Protein AF-A0A933LVI6-F1 (afdb_monomer_lite)

Sequence (49 aa):
MEVPVLATAGHIPGFDPEKDLGLPGEYPFTRGPYPTMYRGRLWTMRQFA

pLDDT: mean 94.16, std 3.91, range [76.56, 97.62]

Radius of gyration: 15.92 Å; chains: 1; bounding box: 31×26×47 Å

Structure (mmCIF, N/CA/C/O backbone):
data_AF-A0A933LVI6-F1
#
_entry.id   AF-A0A933LVI6-F1
#
loop_
_atom_site.group_PDB
_atom_site.id
_atom_site.type_symbol
_atom_site.label_atom_id
_atom_si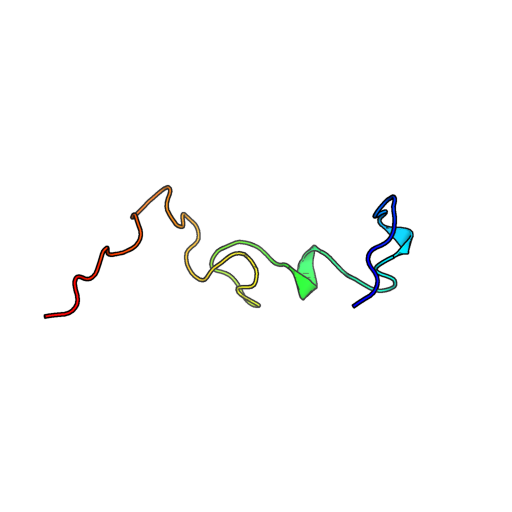te.label_alt_id
_atom_site.label_comp_id
_atom_site.label_asym_id
_atom_site.label_entity_id
_atom_site.label_seq_id
_atom_site.pdbx_PDB_ins_code
_atom_site.Cartn_x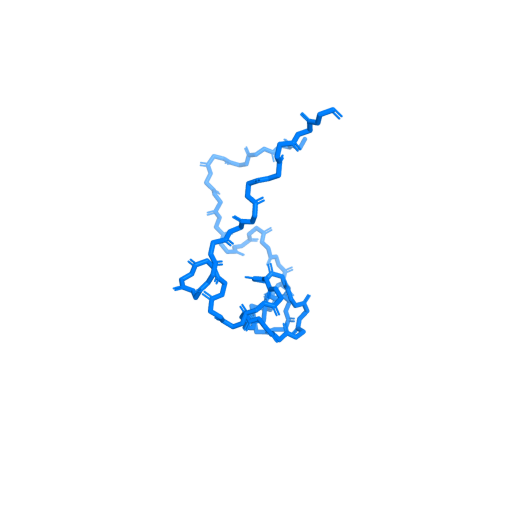
_atom_site.Cartn_y
_atom_site.Cartn_z
_atom_site.occupancy
_atom_site.B_iso_or_equiv
_atom_site.auth_seq_id
_atom_site.auth_comp_id
_atom_site.auth_asym_id
_atom_site.auth_atom_id
_atom_site.pdbx_PDB_model_num
ATOM 1 N N . MET A 1 1 ? 20.869 8.514 -7.098 1.00 76.56 1 MET A N 1
ATOM 2 C CA . MET A 1 1 ? 19.966 7.942 -8.115 1.00 76.56 1 MET A CA 1
ATOM 3 C C . MET A 1 1 ? 19.678 9.054 -9.094 1.00 76.56 1 MET A C 1
ATOM 5 O O . MET A 1 1 ? 19.205 10.094 -8.655 1.00 76.56 1 MET A O 1
ATOM 9 N N . GLU A 1 2 ? 20.058 8.893 -10.356 1.00 86.00 2 GLU A N 1
ATOM 10 C CA . GLU A 1 2 ? 19.687 9.868 -11.383 1.00 86.00 2 GLU A CA 1
ATOM 11 C C . GLU A 1 2 ? 18.202 9.713 -11.712 1.00 86.00 2 GLU A C 1
ATOM 13 O O . GLU A 1 2 ? 17.694 8.593 -11.779 1.00 86.00 2 GLU A O 1
ATOM 18 N N . VAL A 1 3 ? 17.501 10.837 -11.861 1.00 89.69 3 VAL A N 1
ATOM 19 C CA . VAL A 1 3 ? 16.062 10.869 -12.141 1.00 89.69 3 VAL A CA 1
ATOM 20 C C . VAL A 1 3 ? 15.871 11.407 -13.557 1.00 89.69 3 VAL A C 1
ATOM 22 O O . VAL A 1 3 ? 16.325 12.520 -13.836 1.00 89.69 3 VAL A O 1
ATOM 25 N N . PRO A 1 4 ? 15.226 10.652 -14.463 1.00 90.88 4 PRO A N 1
ATOM 26 C CA . PRO A 1 4 ? 14.979 11.125 -15.815 1.00 90.88 4 PRO A CA 1
ATOM 27 C C . PRO A 1 4 ? 13.968 12.275 -15.803 1.00 90.88 4 PRO A C 1
ATOM 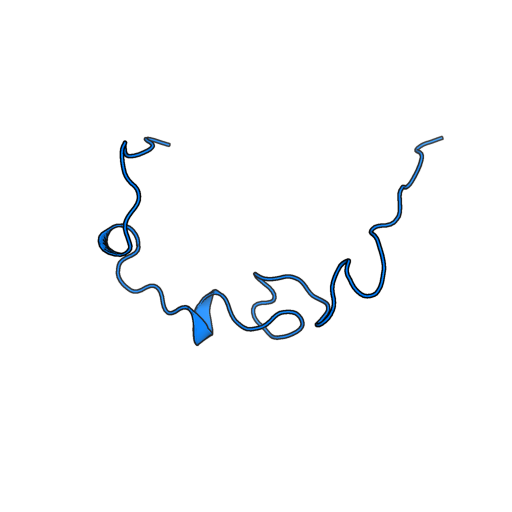29 O O . PRO A 1 4 ? 13.059 12.318 -14.976 1.00 90.88 4 PRO A O 1
ATOM 32 N N . VAL A 1 5 ? 14.083 13.181 -16.776 1.00 94.50 5 VAL A N 1
ATOM 33 C CA . VAL A 1 5 ? 13.138 14.299 -16.962 1.00 94.50 5 VAL A CA 1
ATOM 34 C C . VAL A 1 5 ? 11.717 13.797 -17.266 1.00 94.50 5 VAL A C 1
ATOM 36 O O . VAL A 1 5 ? 10.738 14.450 -16.915 1.00 94.50 5 VAL A O 1
ATOM 39 N N . LEU A 1 6 ? 11.595 12.619 -17.886 1.00 93.94 6 LEU A N 1
ATOM 40 C CA . LEU A 1 6 ? 10.327 11.960 -18.185 1.00 93.94 6 LEU A CA 1
ATOM 41 C C . LEU A 1 6 ? 10.450 10.454 -17.917 1.00 93.94 6 LEU A C 1
ATOM 43 O O . LEU A 1 6 ? 11.182 9.756 -18.618 1.00 93.94 6 LEU A O 1
ATOM 47 N N . ALA A 1 7 ? 9.701 9.944 -16.939 1.00 93.00 7 ALA A N 1
ATOM 48 C CA . ALA A 1 7 ? 9.594 8.511 -16.686 1.00 93.00 7 ALA A CA 1
ATOM 49 C C . ALA A 1 7 ? 8.499 7.892 -17.569 1.00 93.00 7 ALA A C 1
ATOM 51 O O . ALA A 1 7 ? 7.337 8.293 -17.529 1.00 93.00 7 ALA A O 1
ATOM 52 N N . THR A 1 8 ? 8.880 6.898 -18.366 1.00 92.00 8 THR A N 1
ATOM 53 C CA . THR A 1 8 ? 7.986 6.143 -19.261 1.00 92.00 8 THR A CA 1
ATOM 54 C C . THR A 1 8 ? 8.087 4.649 -18.976 1.00 92.00 8 THR A C 1
ATOM 56 O O . THR A 1 8 ? 9.048 4.202 -18.352 1.00 92.00 8 THR A O 1
ATOM 59 N N . ALA A 1 9 ? 7.146 3.854 -19.494 1.00 89.69 9 ALA A N 1
ATOM 60 C CA . ALA A 1 9 ? 7.168 2.396 -19.345 1.00 89.69 9 ALA A CA 1
ATOM 61 C C . ALA A 1 9 ? 8.465 1.739 -19.868 1.00 89.69 9 ALA A C 1
ATOM 63 O O . ALA A 1 9 ? 8.882 0.712 -19.348 1.00 89.69 9 ALA A O 1
ATOM 64 N N . GLY A 1 10 ? 9.159 2.350 -20.837 1.00 91.19 10 GLY A N 1
ATOM 65 C CA . GLY A 1 10 ? 10.443 1.841 -21.340 1.00 91.19 10 GLY A CA 1
ATOM 66 C C . GLY A 1 10 ? 11.586 1.862 -20.315 1.00 91.19 10 GLY A C 1
ATOM 67 O O . GLY A 1 10 ? 12.597 1.199 -20.523 1.00 91.19 10 GLY A O 1
ATOM 68 N N . HIS A 1 11 ? 11.432 2.587 -19.203 1.00 92.69 11 HIS A N 1
ATOM 69 C CA . HIS A 1 11 ? 12.437 2.663 -18.139 1.00 92.69 11 HIS A CA 1
ATOM 70 C C . HIS A 1 11 ? 12.381 1.483 -17.153 1.00 92.69 11 HIS A C 1
ATOM 72 O O . HIS A 1 11 ? 13.273 1.348 -16.321 1.00 92.69 11 HIS A O 1
ATOM 78 N N . ILE A 1 12 ? 11.357 0.629 -17.243 1.00 92.00 12 ILE A N 1
ATOM 79 C CA . ILE A 1 12 ? 11.169 -0.569 -16.408 1.00 92.00 12 ILE A CA 1
ATOM 80 C C . ILE A 1 12 ? 11.070 -1.819 -17.301 1.00 92.00 12 ILE A C 1
ATOM 82 O O . ILE A 1 12 ? 10.004 -2.427 -17.414 1.00 92.00 12 ILE A O 1
ATOM 86 N N . PRO A 1 13 ? 12.164 -2.202 -17.990 1.00 92.12 13 PRO A N 1
ATOM 87 C CA . PRO A 1 13 ? 12.156 -3.370 -18.860 1.00 92.12 13 PRO A CA 1
ATOM 88 C C . PRO A 1 13 ? 11.950 -4.655 -18.048 1.00 92.12 13 PRO A 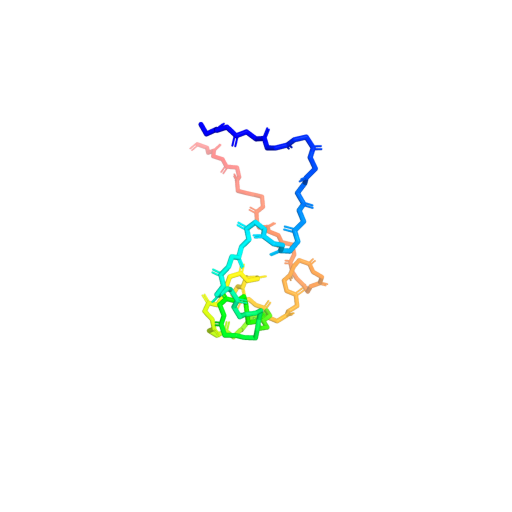C 1
ATOM 90 O O . PRO A 1 13 ? 12.605 -4.869 -17.031 1.00 92.12 13 PRO A O 1
ATOM 93 N N . GLY A 1 14 ? 11.049 -5.521 -18.518 1.00 92.19 14 GLY A N 1
ATOM 94 C CA . GLY A 1 14 ? 10.768 -6.814 -17.885 1.00 92.19 14 GLY A CA 1
ATOM 95 C C . GLY A 1 14 ? 9.900 -6.750 -16.626 1.00 92.19 14 GLY A C 1
ATOM 96 O O . GLY A 1 14 ? 9.720 -7.780 -15.987 1.00 92.19 14 GLY A O 1
ATOM 97 N N . PHE A 1 15 ? 9.362 -5.577 -16.280 1.00 94.06 15 PHE A N 1
ATOM 98 C CA . PHE A 1 15 ? 8.399 -5.433 -15.192 1.00 94.06 15 PHE A CA 1
ATOM 99 C C . PHE A 1 15 ? 7.023 -5.956 -15.612 1.00 94.06 15 PHE A C 1
ATOM 101 O O . PHE A 1 15 ? 6.455 -5.486 -16.602 1.00 94.06 15 PHE A O 1
ATOM 108 N N . ASP A 1 16 ? 6.483 -6.892 -14.836 1.00 94.00 16 ASP A N 1
ATOM 109 C CA . ASP A 1 16 ? 5.136 -7.429 -15.005 1.00 94.00 16 ASP A CA 1
ATOM 110 C C . ASP A 1 16 ? 4.219 -6.873 -13.899 1.00 94.00 16 ASP A C 1
ATOM 112 O O . ASP A 1 16 ? 4.330 -7.279 -12.738 1.00 94.00 16 ASP A O 1
ATOM 116 N N . PRO A 1 17 ? 3.287 -5.950 -14.214 1.00 92.19 17 PRO A N 1
ATOM 117 C CA . PRO A 1 17 ? 2.406 -5.353 -13.215 1.00 92.19 17 PRO A CA 1
ATOM 118 C C . PRO A 1 17 ? 1.520 -6.355 -12.468 1.00 92.19 17 PRO A C 1
ATOM 120 O O . PRO A 1 17 ? 1.117 -6.077 -11.338 1.00 92.19 17 PRO A O 1
ATOM 123 N N . GLU A 1 18 ? 1.172 -7.491 -13.067 1.00 92.62 18 GLU A N 1
ATOM 124 C CA . GLU A 1 18 ? 0.309 -8.472 -12.405 1.00 92.62 18 GLU A CA 1
ATOM 125 C C . GLU A 1 18 ? 1.098 -9.285 -11.381 1.00 92.62 18 GLU A C 1
ATOM 127 O O . GLU A 1 18 ? 0.624 -9.509 -10.269 1.00 92.62 18 GLU A O 1
ATOM 132 N N . LYS A 1 19 ? 2.337 -9.649 -11.716 1.00 93.81 19 LYS A N 1
ATOM 133 C CA . LYS A 1 19 ? 3.201 -10.467 -10.862 1.00 93.81 19 LYS A CA 1
ATOM 134 C C . LYS A 1 19 ? 3.989 -9.658 -9.831 1.00 93.81 19 LYS A C 1
ATOM 136 O O . LYS A 1 19 ? 4.068 -10.053 -8.670 1.00 93.81 19 LYS A O 1
ATOM 141 N N . ASP A 1 20 ? 4.596 -8.552 -10.249 1.00 94.75 20 ASP A N 1
ATOM 142 C CA . ASP A 1 20 ? 5.561 -7.805 -9.434 1.00 94.75 20 ASP A CA 1
ATOM 143 C C . ASP A 1 20 ? 4.870 -6.756 -8.548 1.00 94.75 20 ASP A C 1
ATOM 145 O O . ASP A 1 20 ? 5.330 -6.438 -7.445 1.00 94.75 20 ASP A O 1
ATOM 149 N N . LEU A 1 21 ? 3.737 -6.218 -9.014 1.00 95.06 21 LEU A N 1
ATOM 150 C CA . LEU A 1 21 ? 2.955 -5.230 -8.271 1.00 95.06 21 LEU A CA 1
ATOM 151 C C . LEU A 1 21 ? 1.734 -5.852 -7.578 1.00 95.06 21 LEU A C 1
ATOM 153 O O . LEU A 1 21 ? 1.454 -5.471 -6.439 1.00 95.06 21 LEU A O 1
ATOM 157 N N . GLY A 1 22 ? 1.053 -6.807 -8.227 1.00 95.19 22 GLY A N 1
ATOM 158 C CA . GLY A 1 22 ? -0.054 -7.590 -7.655 1.00 95.19 22 GLY A CA 1
ATOM 159 C C . GLY A 1 22 ? -1.268 -6.762 -7.226 1.00 95.19 22 GLY A C 1
ATOM 160 O O . GLY A 1 22 ? -1.288 -5.537 -7.357 1.00 95.19 22 GLY A O 1
ATOM 161 N N . LEU A 1 23 ? -2.318 -7.400 -6.707 1.00 96.94 23 LEU A N 1
ATOM 162 C CA . LEU A 1 23 ? -3.462 -6.690 -6.122 1.00 96.94 23 LEU A CA 1
ATOM 163 C C . LEU A 1 23 ? -3.210 -6.340 -4.640 1.00 96.94 23 LEU A C 1
ATOM 165 O O . LEU A 1 23 ? -2.413 -6.996 -3.968 1.00 96.94 23 LEU A O 1
ATOM 169 N N . PRO A 1 24 ? -3.860 -5.293 -4.089 1.00 97.25 24 PRO A N 1
ATOM 170 C CA . PRO A 1 24 ? -3.793 -5.018 -2.655 1.00 97.25 24 PRO A CA 1
ATOM 171 C C . PRO A 1 24 ? -4.301 -6.215 -1.842 1.00 97.25 24 PRO A C 1
ATOM 173 O O . PRO A 1 24 ? -5.356 -6.767 -2.142 1.00 97.25 24 PRO A O 1
ATOM 176 N N . GLY A 1 25 ? -3.586 -6.585 -0.780 1.00 97.19 25 GLY A N 1
ATOM 177 C CA . GLY A 1 25 ? -3.944 -7.733 0.056 1.00 97.19 25 GLY A CA 1
ATOM 178 C C . GLY A 1 25 ? -3.580 -9.102 -0.515 1.00 97.19 25 GLY A C 1
ATOM 179 O O . GLY A 1 25 ? -3.903 -10.108 0.112 1.00 97.19 25 GLY A O 1
ATOM 180 N N . GLU A 1 26 ? -2.877 -9.150 -1.643 1.00 96.88 26 GLU A N 1
ATOM 181 C CA . GLU A 1 26 ? -2.369 -10.378 -2.254 1.00 96.8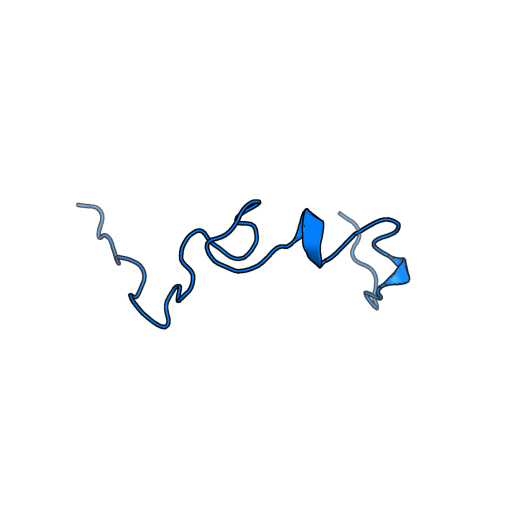8 26 GLU A CA 1
ATOM 182 C C . GLU A 1 26 ? -0.849 -10.304 -2.409 1.00 96.88 26 GLU A C 1
ATOM 184 O O . GLU A 1 26 ? -0.280 -9.215 -2.503 1.00 96.88 26 GLU A O 1
ATOM 189 N N . TYR A 1 27 ? -0.174 -11.459 -2.432 1.00 95.44 27 TYR A N 1
ATOM 190 C CA . TYR A 1 27 ? 1.263 -11.522 -2.714 1.00 95.44 27 TYR A CA 1
ATOM 191 C C . TYR A 1 27 ? 1.562 -10.861 -4.078 1.00 95.44 27 TYR A C 1
ATOM 193 O O . TYR A 1 27 ? 0.814 -11.116 -5.022 1.00 95.44 27 TYR A O 1
ATOM 201 N N . PRO A 1 28 ? 2.625 -10.041 -4.224 1.00 96.50 28 PRO A N 1
ATOM 202 C CA . PRO A 1 28 ? 3.729 -9.779 -3.283 1.00 96.50 28 PRO A CA 1
ATOM 203 C C . PRO A 1 28 ? 3.482 -8.665 -2.248 1.00 96.50 28 PRO A C 1
ATOM 205 O O . PRO A 1 28 ? 4.414 -8.221 -1.582 1.00 96.50 28 PRO A O 1
ATOM 208 N N . PHE A 1 29 ? 2.239 -8.215 -2.078 1.00 96.62 29 PHE A N 1
ATOM 209 C CA . PHE A 1 29 ? 1.821 -7.171 -1.135 1.00 96.62 29 PHE A CA 1
ATOM 210 C C . PHE A 1 29 ? 2.466 -5.798 -1.377 1.00 96.62 29 PHE A C 1
ATOM 212 O O . PHE A 1 29 ? 2.413 -4.925 -0.509 1.00 96.62 29 PHE A O 1
ATOM 219 N N . THR A 1 30 ? 3.009 -5.561 -2.576 1.00 96.31 30 THR A N 1
ATOM 220 C CA . THR A 1 30 ? 3.626 -4.285 -2.972 1.00 96.31 30 THR A CA 1
ATOM 221 C C . THR A 1 30 ? 2.626 -3.122 -2.904 1.00 96.31 30 THR A C 1
ATOM 223 O O . THR A 1 30 ? 2.992 -2.011 -2.526 1.00 96.31 30 THR A O 1
ATOM 226 N N . ARG A 1 31 ? 1.334 -3.367 -3.195 1.00 96.12 31 ARG A N 1
ATOM 227 C CA . ARG A 1 31 ? 0.240 -2.379 -3.044 1.00 96.12 31 ARG A CA 1
ATOM 228 C C . ARG A 1 31 ? -0.340 -2.282 -1.623 1.00 96.12 31 ARG A C 1
ATOM 230 O O . ARG A 1 31 ? -1.268 -1.507 -1.387 1.00 96.12 31 ARG A O 1
ATOM 237 N N . GLY A 1 32 ? 0.214 -3.039 -0.681 1.00 96.88 32 GLY A N 1
ATOM 238 C CA . GLY A 1 32 ? -0.190 -3.089 0.718 1.00 96.88 32 GLY A CA 1
ATOM 239 C C . GLY A 1 32 ? -0.806 -4.434 1.128 1.00 96.88 32 GLY A C 1
ATOM 240 O O . GLY A 1 32 ? -1.300 -5.182 0.283 1.00 96.88 32 GLY A O 1
ATOM 241 N N . PRO A 1 33 ? -0.797 -4.752 2.435 1.00 97.12 33 PRO A N 1
ATOM 242 C CA . PRO A 1 33 ? -1.184 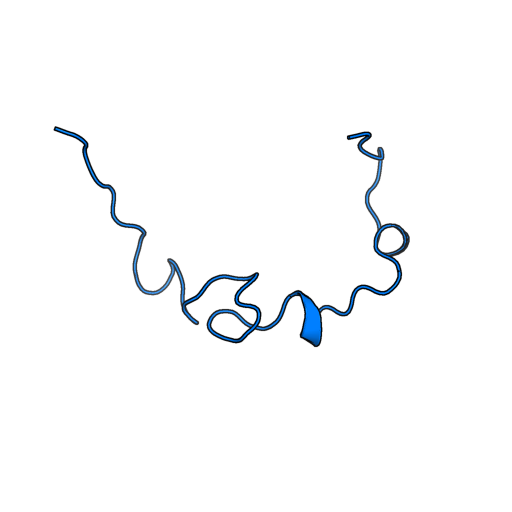-6.067 2.951 1.00 97.12 33 PRO A CA 1
ATOM 243 C C . PRO A 1 33 ? -2.696 -6.279 3.108 1.00 97.12 33 PRO A C 1
ATOM 245 O O . PRO A 1 33 ? -3.119 -7.394 3.395 1.00 97.12 33 PRO A O 1
ATOM 248 N N . TYR A 1 34 ? -3.523 -5.240 2.950 1.00 97.44 34 TYR A N 1
ATOM 249 C CA . TYR A 1 34 ? -4.975 -5.334 3.133 1.00 97.44 34 TYR A CA 1
ATOM 250 C C . TYR A 1 34 ? -5.717 -4.934 1.848 1.00 97.44 34 TYR A C 1
ATOM 252 O O . TYR A 1 34 ? -5.397 -3.880 1.301 1.00 97.44 34 TYR A O 1
ATOM 260 N N . PRO A 1 35 ? -6.762 -5.664 1.407 1.00 97.50 35 PRO A N 1
ATOM 261 C CA . PRO A 1 35 ? -7.477 -5.357 0.158 1.00 97.50 35 PRO A CA 1
ATOM 262 C C . PRO A 1 35 ? -8.087 -3.950 0.096 1.00 97.50 35 PRO A C 1
ATOM 264 O O . PRO A 1 35 ? -8.140 -3.323 -0.959 1.00 97.50 35 PRO A O 1
ATOM 267 N N . THR A 1 36 ? -8.536 -3.421 1.237 1.00 97.62 36 THR A N 1
ATOM 268 C CA . THR A 1 36 ? -9.184 -2.100 1.320 1.00 97.62 36 THR A CA 1
ATOM 269 C C . THR A 1 36 ? -8.253 -0.985 1.795 1.00 97.62 36 THR A C 1
ATOM 271 O O . THR A 1 36 ? -8.632 0.185 1.730 1.00 97.62 36 THR A O 1
ATOM 274 N N . MET A 1 37 ? -7.066 -1.322 2.317 1.00 97.50 37 MET A N 1
ATOM 275 C CA . MET A 1 37 ? -6.118 -0.385 2.938 1.00 97.50 37 MET A CA 1
ATOM 276 C C . MET A 1 37 ? -6.823 0.687 3.803 1.00 97.50 37 MET A C 1
ATOM 278 O O . MET A 1 37 ? -7.759 0.393 4.556 1.00 97.50 37 MET A O 1
ATOM 282 N N . TYR A 1 38 ? -6.412 1.949 3.657 1.00 97.56 38 TYR A N 1
ATOM 283 C CA . TYR A 1 38 ? -6.921 3.093 4.408 1.00 97.56 38 TYR A CA 1
ATOM 284 C C . TYR A 1 38 ? -8.344 3.522 4.039 1.00 97.56 38 TYR A C 1
ATOM 286 O O . TYR A 1 38 ? -8.906 4.364 4.731 1.00 97.56 38 TYR A O 1
ATOM 294 N N . ARG A 1 39 ? -8.962 2.921 3.008 1.00 96.62 39 ARG A N 1
ATOM 295 C CA . ARG A 1 39 ? -10.405 3.086 2.762 1.00 96.62 39 ARG A CA 1
ATOM 296 C C . ARG A 1 39 ? -11.247 2.288 3.760 1.00 96.62 39 ARG A C 1
ATOM 298 O O . ARG A 1 39 ? -12.383 2.670 4.003 1.00 96.62 39 ARG A O 1
ATOM 305 N N . GLY A 1 40 ? -10.708 1.197 4.316 1.00 96.62 40 GLY A N 1
ATOM 306 C CA . GLY A 1 40 ? -11.377 0.391 5.345 1.00 96.62 40 GLY A CA 1
ATOM 307 C C . GLY A 1 40 ? -10.987 0.793 6.768 1.00 96.62 40 GLY A C 1
ATOM 308 O O . GLY A 1 40 ? -11.850 0.975 7.622 1.00 96.62 40 GLY A O 1
ATOM 309 N N . ARG A 1 41 ? -9.684 0.960 7.030 1.00 95.88 41 ARG A N 1
ATOM 310 C CA . ARG A 1 41 ? -9.166 1.374 8.342 1.00 95.88 41 ARG A CA 1
ATOM 311 C C . ARG A 1 41 ? -7.952 2.273 8.166 1.00 95.88 41 ARG A C 1
ATOM 313 O O . ARG A 1 41 ? -6.971 1.852 7.563 1.00 95.88 41 ARG A O 1
ATOM 320 N N . LEU A 1 42 ? -7.999 3.478 8.729 1.00 97.62 42 LEU A N 1
ATOM 321 C CA . LEU A 1 42 ? -6.857 4.396 8.746 1.00 97.62 42 LEU A CA 1
ATOM 322 C C . LEU A 1 42 ? -5.661 3.790 9.493 1.00 97.62 42 LEU A C 1
ATOM 324 O O . LEU A 1 42 ? -5.818 2.926 10.362 1.00 97.62 42 LEU A O 1
ATOM 328 N N . TRP A 1 43 ? -4.456 4.264 9.176 1.00 96.62 43 TRP A N 1
ATOM 329 C CA . TRP A 1 43 ? -3.276 3.908 9.956 1.00 96.62 43 TRP A CA 1
ATOM 330 C C . TRP A 1 43 ? -3.441 4.371 11.408 1.00 96.62 43 TRP A C 1
ATOM 332 O O . TRP A 1 43 ? -4.081 5.383 11.703 1.00 96.62 43 TRP A O 1
ATOM 342 N N . THR A 1 44 ? -2.856 3.622 12.340 1.00 95.69 44 THR A N 1
ATOM 343 C CA . THR A 1 44 ? -2.849 4.032 13.743 1.00 95.69 44 THR A CA 1
ATOM 344 C C . THR A 1 44 ? -1.868 5.181 13.925 1.00 95.69 44 THR A C 1
ATOM 346 O O . THR A 1 44 ? -0.662 5.005 13.767 1.00 95.69 44 THR A O 1
ATOM 349 N N . MET A 1 45 ? -2.378 6.352 14.300 1.00 96.75 45 MET A N 1
ATOM 350 C CA . MET A 1 45 ? -1.545 7.438 14.808 1.00 96.75 45 MET A CA 1
ATOM 351 C C . MET A 1 45 ? -1.069 7.064 16.212 1.00 96.75 45 MET A C 1
ATOM 353 O O . MET A 1 45 ? -1.807 7.202 17.184 1.00 96.75 45 MET A O 1
ATOM 357 N N . ARG A 1 46 ? 0.150 6.529 16.314 1.00 96.50 46 ARG A N 1
ATOM 358 C CA . ARG A 1 46 ? 0.746 6.137 17.594 1.00 96.50 46 ARG A CA 1
ATOM 359 C C . ARG A 1 46 ? 1.601 7.280 18.130 1.00 96.50 46 ARG A C 1
ATOM 361 O O . ARG A 1 46 ? 2.649 7.577 17.566 1.00 96.50 46 ARG A O 1
ATOM 368 N N . GLN A 1 47 ? 1.150 7.908 19.213 1.00 95.38 47 GLN A N 1
ATOM 369 C CA . GLN A 1 47 ? 1.979 8.843 19.969 1.00 95.38 47 GLN A CA 1
ATOM 370 C C . GLN A 1 47 ? 3.061 8.060 20.717 1.00 95.38 47 GLN A C 1
ATOM 372 O O . GLN A 1 47 ? 2.779 7.031 21.335 1.00 95.38 47 GLN A O 1
ATOM 377 N N . PHE A 1 48 ? 4.296 8.538 20.617 1.00 93.25 48 PHE A N 1
ATOM 378 C CA . PHE A 1 48 ? 5.372 8.106 21.497 1.00 93.25 48 PHE A CA 1
ATOM 379 C C . PHE A 1 48 ? 5.246 8.900 22.798 1.00 93.25 48 PHE A C 1
ATOM 381 O O . PHE A 1 48 ? 5.032 10.112 22.753 1.00 93.25 48 PHE A O 1
ATOM 388 N N . ALA A 1 49 ? 5.323 8.199 23.922 1.00 83.81 49 ALA A N 1
ATOM 389 C CA . ALA A 1 49 ? 5.378 8.763 25.262 1.00 83.81 49 ALA A CA 1
ATOM 390 C C . ALA A 1 49 ? 6.693 8.325 25.904 1.00 83.81 49 ALA A C 1
ATOM 392 O O . ALA A 1 49 ? 7.094 7.166 25.634 1.00 83.81 49 ALA A O 1
#

Secondary structure (DSSP, 8-state):
----SS--GGGSTT--IIIII--TTSTT-TT-SSTTHHHHS--------

Foldseek 3Di:
DDDDPDDDPVVPPPDDCCQPVNACCDPVNNVHNHNCAVVVPNDDPDDDD